Protein 2CY3 (pdb70)

B-factor: mean 12.14, std 7.31, range [2.0, 39.53]

Secondary structure (DSSP, 8-state):
--PPPTT-EE-PPTT-----BTTB---PPPBEE--GGGGTTS-HHHHSTTTTTTTTPPPPTTSTTSS---PPP-STTTT-TTSHHHHHHHHHHHHHHHHHHTTSS----SHHHHS-B-

Foldseek 3D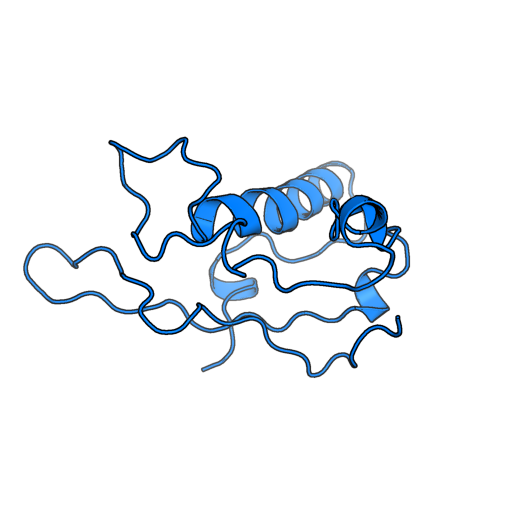i:
DDDDAQQDKADADPLAADDQPVPHGDDDFAIFRDGVVVVVVPDPCVLQVCCVVVPNDRDDQCPPPHLVDSYDADDVCPPPCSHPCNSVCVPQQVVQVVVVVVPDDGADNDSCRGRPHD

CATH classification: 3.90.10.10

InterPro domains:
  IPR002322 Cytochrome c, class III [PR00609] (31-40)
  IPR002322 Cytochrome c, class III [PR00609] (42-49)
  IPR002322 Cytochrome c, class III [PR00609] (90-101)
  IPR002322 Cytochrome c, class III [PR00609] (108-115)
  IPR020942 Class III cytochrome C [PF02085] (14-115)
  IPR036280 Multiheme cytochrome superfamily [SSF48695] (18-115)

Structure (mmCIF, N/CA/C/O backbone):
data_2CY3
#
_entry.id   2CY3
#
_cell.length_a   43.720
_cell.length_b   43.720
_cell.length_c   64.450
_cell.angle_alpha   90.00
_cell.angle_beta   90.00
_cell.angle_gamma   120.00
#
_symmetry.space_group_name_H-M   'P 31'
#
loop_
_entity.id
_entity.type
_entity.pdbx_description
1 polymer 'CYTOCHROME C3'
2 non-polymer 'HEME C'
3 water water
#
loop_
_atom_site.group_PDB
_atom_site.id
_atom_site.type_symbol
_atom_site.label_atom_id
_atom_site.label_alt_id
_atom_site.label_comp_id
_atom_site.label_asym_id
_atom_site.label_entity_id
_atom_site.label_seq_id
_atom_site.pdbx_PDB_ins_code
_atom_site.Cartn_x
_atom_site.Cartn_y
_atom_site.Cartn_z
_atom_site.occupancy
_atom_site.B_iso_or_equiv
_atom_site.auth_seq_id
_atom_site.auth_comp_id
_atom_site.auth_asym_id
_atom_site.auth_atom_id
_atom_site.pdbx_PDB_model_num
ATOM 1 N N . ALA A 1 1 ? 17.903 40.192 17.222 1.00 25.53 1 ALA A N 1
ATOM 2 C CA . ALA A 1 1 ? 18.875 40.090 16.091 1.00 24.97 1 ALA A CA 1
ATOM 3 C C . ALA A 1 1 ? 18.256 40.712 14.846 1.00 23.87 1 ALA A C 1
ATOM 4 O O . ALA A 1 1 ? 17.140 41.233 14.899 1.00 24.73 1 ALA A O 1
ATOM 6 N N . ASP A 1 2 ? 19.007 40.716 13.750 1.00 22.76 2 ASP A N 1
ATOM 7 C CA . ASP A 1 2 ? 18.504 41.250 12.491 1.00 20.98 2 ASP A CA 1
ATOM 8 C C . ASP A 1 2 ? 18.295 40.055 11.568 1.00 18.00 2 ASP A C 1
ATOM 9 O O . ASP A 1 2 ? 19.088 39.109 11.578 1.00 15.25 2 ASP A O 1
ATOM 14 N N . ALA A 1 3 ? 17.204 40.080 10.811 1.00 15.17 3 ALA A N 1
ATOM 15 C CA . ALA A 1 3 ? 16.899 39.003 9.884 1.00 12.72 3 ALA A CA 1
ATOM 16 C C . ALA A 1 3 ? 17.797 39.105 8.649 1.00 10.75 3 ALA A C 1
ATOM 17 O O . ALA A 1 3 ? 18.155 40.206 8.214 1.00 10.01 3 ALA A O 1
ATOM 19 N N . PRO A 1 4 ? 18.221 37.956 8.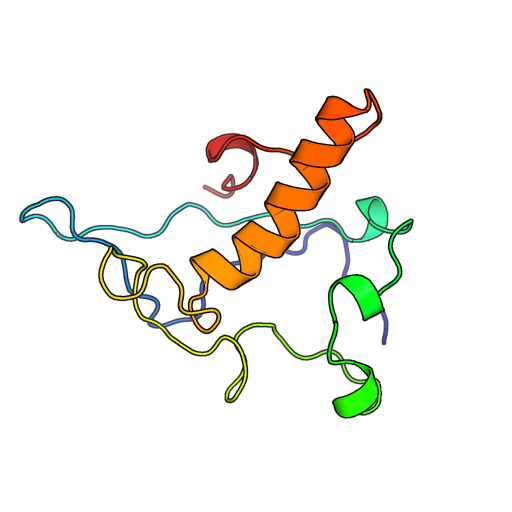102 1.00 9.18 4 PRO A N 1
ATOM 20 C CA . PRO A 1 4 ? 19.075 37.993 6.915 1.00 8.59 4 PRO A CA 1
ATOM 21 C C . PRO A 1 4 ? 18.254 38.462 5.715 1.00 7.38 4 PRO A C 1
ATOM 22 O O . PRO A 1 4 ? 17.018 38.544 5.796 1.00 4.44 4 PRO A O 1
ATOM 26 N N . GLY A 1 5 ? 18.954 38.779 4.625 1.00 8.12 5 GLY A N 1
ATOM 27 C CA . GLY A 1 5 ? 18.313 39.221 3.401 1.00 6.26 5 GLY A CA 1
ATOM 28 C C . GLY A 1 5 ? 17.541 38.110 2.705 1.00 6.72 5 GLY A C 1
ATOM 29 O O . GLY A 1 5 ? 17.670 36.924 3.046 1.00 5.78 5 GLY A O 1
ATOM 30 N N . ASP A 1 6 ? 16.809 38.489 1.663 1.00 7.75 6 ASP A N 1
ATOM 31 C CA . ASP A 1 6 ? 15.985 37.566 0.893 1.00 8.37 6 ASP A CA 1
ATOM 32 C C . ASP A 1 6 ? 16.702 36.582 -0.020 1.00 9.18 6 ASP A C 1
ATOM 33 O O . ASP A 1 6 ? 16.059 35.794 -0.711 1.00 12.69 6 ASP A O 1
ATOM 38 N N . ASP A 1 7 ? 18.024 36.645 -0.053 1.00 8.88 7 ASP A N 1
ATOM 39 C CA . ASP A 1 7 ? 18.806 35.722 -0.875 1.00 9.48 7 ASP A CA 1
ATOM 40 C C . ASP A 1 7 ? 19.087 34.437 -0.079 1.00 8.33 7 ASP A C 1
ATOM 41 O O . ASP A 1 7 ? 19.609 33.455 -0.613 1.00 7.56 7 ASP A O 1
ATOM 46 N N . TYR A 1 8 ? 18.717 34.469 1.201 1.00 5.68 8 TYR A N 1
ATOM 47 C CA . TYR A 1 8 ? 18.904 33.353 2.125 1.00 5.91 8 TYR A CA 1
ATOM 48 C C . TYR A 1 8 ? 18.295 32.051 1.606 1.00 4.52 8 TYR A C 1
ATOM 49 O O . TYR A 1 8 ? 17.161 32.020 1.103 1.00 6.53 8 TYR A O 1
ATOM 58 N N . VAL A 1 9 ? 19.040 30.972 1.776 1.00 5.28 9 VAL A N 1
ATOM 59 C CA . VAL A 1 9 ? 18.595 29.666 1.337 1.00 6.92 9 VAL A CA 1
ATOM 60 C C . VAL A 1 9 ? 18.724 28.648 2.479 1.00 6.56 9 VAL A C 1
ATOM 61 O O . VAL A 1 9 ? 19.733 28.626 3.201 1.00 7.53 9 VAL A O 1
ATOM 65 N N . ILE A 1 10 ? 17.662 27.879 2.700 1.00 5.36 10 ILE A N 1
ATOM 66 C CA . ILE A 1 10 ? 17.654 26.850 3.739 1.00 5.21 10 ILE A CA 1
ATOM 67 C C . ILE A 1 10 ? 18.018 25.532 3.063 1.00 5.97 10 ILE A C 1
ATOM 68 O O . ILE A 1 10 ? 17.424 25.167 2.039 1.00 6.53 10 ILE A O 1
ATOM 73 N N . SER A 1 11 ? 19.016 24.844 3.599 1.00 8.60 11 SER A N 1
ATOM 74 C CA . SER A 1 11 ? 19.421 23.557 3.051 1.00 9.04 11 SER A CA 1
ATOM 75 C C . SER A 1 11 ? 19.463 22.561 4.194 1.00 9.57 11 SER A C 1
ATOM 76 O O . SER A 1 11 ? 19.314 22.932 5.359 1.00 8.45 11 SER A O 1
ATOM 79 N N . ALA A 1 12 ? 19.624 21.290 3.862 1.00 10.66 12 ALA A N 1
ATOM 80 C CA . ALA A 1 12 ? 19.680 20.246 4.866 1.00 11.19 12 ALA A CA 1
ATOM 81 C C . ALA A 1 12 ? 21.034 20.280 5.582 1.00 11.55 12 ALA A C 1
ATOM 82 O O . ALA A 1 12 ? 22.057 20.638 4.989 1.00 9.46 12 ALA A O 1
ATOM 84 N N . PRO A 1 13 ? 21.052 19.928 6.876 1.00 12.63 13 PRO A N 1
ATOM 85 C CA . PRO A 1 13 ? 22.307 19.928 7.633 1.00 13.73 13 PRO A CA 1
ATOM 86 C C . PRO A 1 13 ? 23.224 18.832 7.107 1.00 14.64 13 PRO A C 1
ATOM 87 O O . PRO A 1 13 ? 22.753 17.762 6.723 1.00 14.55 13 PRO A O 1
ATOM 91 N N . GLU A 1 14 ? 24.523 19.105 7.054 1.00 15.86 14 GLU A N 1
ATOM 92 C CA . GLU A 1 14 ? 25.478 18.118 6.559 1.00 17.29 14 GLU A CA 1
ATOM 93 C C . GLU A 1 14 ? 25.303 16.784 7.284 1.00 14.85 14 GLU A C 1
ATOM 94 O O . GLU A 1 14 ? 25.078 16.756 8.492 1.00 15.15 14 GLU A O 1
ATOM 100 N N . GLY A 1 15 ? 25.332 15.694 6.524 1.00 14.23 15 GLY A N 1
ATOM 101 C CA . GLY A 1 15 ? 25.166 14.374 7.101 1.00 12.24 15 GLY A CA 1
ATOM 102 C C . GLY A 1 15 ? 23.742 13.873 6.964 1.00 12.06 15 GLY A C 1
ATOM 103 O O . GLY A 1 15 ? 23.467 12.697 7.183 1.00 11.42 15 GLY A O 1
ATOM 104 N N . MET A 1 16 ? 22.833 14.769 6.592 1.00 12.17 16 MET A N 1
ATOM 105 C CA . MET A 1 16 ? 21.427 14.425 6.412 1.00 12.78 16 MET A CA 1
ATOM 106 C C . MET A 1 16 ? 21.247 13.192 5.521 1.00 13.84 16 MET A C 1
ATOM 107 O O . MET A 1 16 ? 21.779 13.129 4.410 1.00 14.24 16 MET A O 1
ATOM 112 N N . LYS A 1 17 ? 20.488 12.220 6.010 1.00 16.16 17 LYS A N 1
ATOM 113 C CA . LYS A 1 17 ? 20.228 10.994 5.262 1.00 17.49 17 LYS A CA 1
ATOM 114 C C . LYS A 1 17 ? 19.058 11.195 4.310 1.00 18.76 17 LYS A C 1
ATOM 115 O O . LYS A 1 17 ? 18.359 12.210 4.372 1.00 19.16 17 LYS A O 1
ATOM 121 N N . ALA A 1 18 ? 18.826 10.211 3.450 1.00 19.04 18 ALA A N 1
ATOM 122 C CA . ALA A 1 18 ? 17.734 10.284 2.490 1.00 19.70 18 ALA A CA 1
ATOM 123 C C . ALA A 1 18 ? 17.224 8.882 2.209 1.00 19.69 18 ALA A C 1
ATOM 124 O O . ALA A 1 18 ? 18.006 7.918 2.164 1.00 18.75 18 ALA A O 1
ATOM 126 N N . LYS A 1 19 ? 15.908 8.772 2.074 1.00 18.76 19 LYS A N 1
ATOM 127 C CA . LYS A 1 19 ? 15.245 7.505 1.794 1.00 20.06 19 LYS A CA 1
ATOM 128 C C . LYS A 1 19 ? 15.840 6.862 0.549 1.00 19.14 19 LYS A C 1
ATOM 129 O O . LYS A 1 19 ? 15.911 7.492 -0.505 1.00 19.40 19 LYS A O 1
ATOM 135 N N . PRO A 1 20 ? 16.306 5.609 0.659 1.00 18.99 20 PRO A N 1
ATOM 136 C CA . PRO A 1 20 ? 16.873 4.978 -0.535 1.00 19.31 20 PRO A CA 1
ATOM 137 C C . PRO A 1 20 ? 15.772 4.745 -1.572 1.00 20.44 20 PRO A C 1
ATOM 138 O O . PRO A 1 20 ? 14.583 4.651 -1.227 1.00 19.37 20 PRO A O 1
ATOM 142 N N . LYS A 1 21 ? 16.153 4.704 -2.843 0.30 20.96 21 LYS A N 1
ATOM 143 C CA . LYS A 1 21 ? 15.192 4.461 -3.908 0.30 21.70 21 LYS A CA 1
ATOM 144 C C . LYS A 1 21 ? 15.142 2.951 -4.129 0.30 21.72 21 LYS A C 1
ATOM 145 O O . LYS A 1 21 ? 15.734 2.424 -5.076 0.30 21.40 21 LYS A O 1
ATOM 151 N N . GLY A 1 22 ? 14.473 2.256 -3.215 0.20 22.12 22 GLY A N 1
ATOM 152 C CA . GLY A 1 22 ? 14.366 0.812 -3.306 0.20 22.84 22 GLY A CA 1
ATOM 153 C C . GLY A 1 22 ? 15.692 0.154 -2.977 0.20 23.19 22 GLY A C 1
ATOM 154 O O . GLY A 1 22 ? 15.927 -0.261 -1.843 0.20 23.38 22 GLY A O 1
ATOM 155 N N . ASP A 1 23 ? 16.566 0.074 -3.973 0.20 23.98 23 ASP A N 1
ATOM 156 C CA . ASP A 1 23 ? 17.883 -0.527 -3.800 0.20 24.48 23 ASP A CA 1
ATOM 157 C C . ASP A 1 23 ? 18.977 0.468 -4.179 0.20 24.56 23 ASP A C 1
ATOM 158 O O . ASP A 1 23 ? 20.135 0.312 -3.791 0.20 24.65 23 ASP A O 1
ATOM 163 N N . LYS A 1 24 ? 18.598 1.491 -4.938 0.20 24.28 24 LYS A N 1
ATOM 164 C CA . LYS A 1 24 ? 19.533 2.515 -5.389 0.20 24.37 24 LYS A CA 1
ATOM 165 C C . LYS A 1 24 ? 19.621 3.627 -4.343 0.20 23.87 24 LYS A C 1
ATOM 166 O O . LYS A 1 24 ? 18.625 3.952 -3.691 0.20 23.98 24 LYS A O 1
ATOM 172 N N . PRO A 1 25 ? 20.826 4.183 -4.128 0.30 23.32 25 PRO A N 1
ATOM 173 C CA . PRO A 1 25 ? 21.020 5.260 -3.151 0.30 22.85 25 PRO A CA 1
ATOM 174 C C . PRO A 1 25 ? 20.172 6.484 -3.495 0.30 21.86 25 PRO A C 1
ATOM 175 O O . PRO A 1 25 ? 20.183 6.951 -4.635 0.30 21.80 25 PRO A O 1
ATOM 179 N N . GLY A 1 26 ? 19.432 6.984 -2.511 1.00 21.10 26 GLY A N 1
ATOM 180 C CA . GLY A 1 26 ? 18.583 8.142 -2.728 1.00 19.10 26 GLY A CA 1
ATOM 181 C C . GLY A 1 26 ? 19.368 9.440 -2.743 1.00 17.30 26 GLY A C 1
ATOM 182 O O . GLY A 1 26 ? 20.590 9.438 -2.591 1.00 16.59 26 GLY A O 1
ATOM 183 N N . ALA A 1 27 ? 18.665 10.557 -2.911 1.00 16.95 27 ALA A N 1
ATOM 184 C CA . ALA A 1 27 ? 19.307 11.867 -2.942 1.00 14.79 27 ALA A CA 1
ATOM 185 C C . ALA A 1 27 ? 18.463 12.936 -2.232 1.00 14.90 27 ALA A C 1
ATOM 186 O O . ALA A 1 27 ? 17.258 12.753 -2.010 1.00 11.87 27 ALA A O 1
ATOM 188 N N . LEU A 1 28 ? 19.103 14.036 -1.841 1.00 13.46 28 LEU A N 1
ATOM 189 C CA . LEU A 1 28 ? 18.389 15.118 -1.164 1.00 13.94 28 LEU A CA 1
ATOM 190 C C . LEU A 1 28 ? 17.556 15.924 -2.145 1.00 11.93 28 LEU A C 1
ATOM 191 O O . LEU A 1 28 ? 17.818 15.912 -3.347 1.00 11.07 28 LEU A O 1
ATOM 196 N N . GLN A 1 29 ? 16.532 16.592 -1.628 1.00 11.20 29 GLN A N 1
ATOM 197 C CA . GLN A 1 29 ? 15.666 17.445 -2.437 1.00 11.28 29 GLN A CA 1
ATOM 198 C C . GLN A 1 29 ? 16.449 18.722 -2.709 1.00 9.82 29 GLN A C 1
ATOM 199 O O . GLN A 1 29 ? 17.507 18.951 -2.112 1.00 9.04 29 GLN A O 1
ATOM 205 N N . LYS A 1 30 ? 15.943 19.544 -3.617 1.00 9.73 30 LYS A N 1
ATOM 206 C CA . LYS A 1 30 ? 16.588 20.814 -3.919 1.00 11.07 30 LYS A CA 1
ATOM 207 C C . LYS A 1 30 ? 16.441 21.690 -2.671 1.00 9.69 30 LYS A C 1
ATOM 208 O O . LYS A 1 30 ? 15.556 21.459 -1.835 1.00 6.49 30 LYS A O 1
ATOM 214 N N . THR A 1 31 ? 17.306 22.691 -2.559 1.00 7.62 31 THR A N 1
ATOM 215 C CA . THR A 1 31 ? 17.291 23.587 -1.415 1.00 6.62 31 THR A CA 1
ATOM 216 C C . THR A 1 31 ? 16.115 24.563 -1.480 1.00 7.35 31 THR A C 1
ATOM 217 O O . THR A 1 31 ? 15.548 24.796 -2.564 1.00 6.65 31 THR A O 1
ATOM 221 N N . VAL A 1 32 ? 15.792 25.171 -0.339 1.00 5.68 32 VAL A N 1
ATOM 222 C CA . VAL A 1 32 ? 14.649 26.077 -0.234 1.00 4.60 32 VAL A CA 1
ATOM 223 C C . VAL A 1 32 ? 14.922 27.576 0.025 1.00 5.51 32 VAL A C 1
ATOM 224 O O . VAL A 1 32 ? 15.365 27.964 1.118 1.00 2.13 32 VAL A O 1
ATOM 228 N N . PRO A 1 33 ? 14.687 28.432 -0.989 1.00 6.16 33 PRO A N 1
ATOM 229 C CA . PRO A 1 33 ? 14.904 29.873 -0.816 1.00 6.13 33 PRO A CA 1
ATOM 230 C C . PRO A 1 33 ? 13.876 30.347 0.207 1.00 5.31 33 PRO A C 1
ATOM 231 O O . PRO A 1 33 ? 12.715 29.924 0.166 1.00 4.70 33 PRO A O 1
ATOM 235 N N . PHE A 1 34 ? 14.309 31.169 1.157 1.00 5.21 34 PHE A N 1
ATOM 236 C CA . PHE A 1 34 ? 13.411 31.667 2.191 1.00 3.62 34 PHE A CA 1
ATOM 237 C C . PHE A 1 34 ? 13.578 33.165 2.378 1.00 3.15 34 PHE A C 1
ATOM 238 O O . PHE A 1 34 ? 14.597 33.625 2.878 1.00 2.96 34 PHE A O 1
ATOM 246 N N . PRO A 1 35 ? 12.578 33.943 1.956 1.00 3.87 35 PRO A N 1
ATOM 247 C CA . PRO A 1 35 ? 12.651 35.407 2.092 1.00 4.15 35 PRO A CA 1
ATOM 248 C C . PRO A 1 35 ? 11.949 35.947 3.348 1.00 2.93 35 PRO A C 1
ATOM 249 O O . PRO A 1 35 ? 10.716 35.921 3.456 1.00 3.74 35 PRO A O 1
ATOM 253 N N . HIS A 1 36 ? 12.739 36.449 4.290 1.00 3.49 36 HIS A N 1
ATOM 254 C CA . HIS A 1 36 ? 12.195 37.009 5.528 1.00 4.91 36 HIS A CA 1
ATOM 255 C C . HIS A 1 36 ? 11.240 38.202 5.338 1.00 4.95 36 HIS A C 1
ATOM 256 O O . HIS A 1 36 ? 10.247 38.324 6.066 1.00 4.39 36 HIS A O 1
ATOM 263 N N . THR A 1 37 ? 11.523 39.076 4.370 1.00 6.48 37 THR A N 1
ATOM 264 C CA . THR A 1 37 ? 10.659 40.246 4.145 1.00 8.18 37 THR A CA 1
ATOM 265 C C . THR A 1 37 ? 9.225 39.848 3.820 1.00 7.47 37 THR A C 1
ATOM 266 O O . THR A 1 37 ? 8.281 40.597 4.107 1.00 11.13 37 THR A O 1
ATOM 270 N N . LYS A 1 38 ? 9.060 38.658 3.249 1.00 4.95 38 LYS A N 1
ATOM 271 C CA . 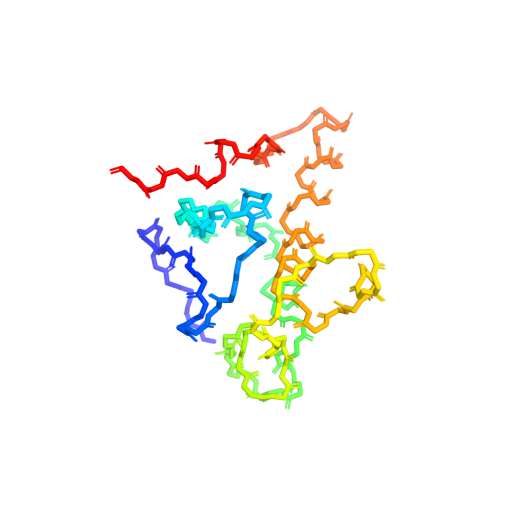LYS A 1 38 ? 7.739 38.165 2.894 1.00 8.12 38 LYS A CA 1
ATOM 272 C C . LYS A 1 38 ? 7.001 37.609 4.117 1.00 7.48 38 LYS A C 1
ATOM 273 O O . LYS A 1 38 ? 5.820 37.283 4.041 1.00 8.58 38 LYS A O 1
ATOM 279 N N . HIS A 1 39 ? 7.694 37.549 5.251 1.00 6.51 39 HIS A N 1
ATOM 280 C CA . HIS A 1 39 ? 7.105 37.030 6.484 1.00 6.69 39 HIS A CA 1
ATOM 281 C C . HIS A 1 39 ? 7.157 38.049 7.617 1.00 7.32 39 HIS A C 1
ATOM 282 O O . HIS A 1 39 ? 7.098 37.694 8.806 1.00 4.88 39 HIS A O 1
ATOM 289 N N . ALA A 1 40 ? 7.239 39.320 7.234 1.00 8.34 40 ALA A N 1
ATOM 290 C CA . ALA A 1 40 ? 7.317 40.419 8.187 1.00 11.62 40 ALA A CA 1
ATOM 291 C C . ALA A 1 40 ? 6.076 40.520 9.072 1.00 11.14 40 ALA A C 1
ATOM 292 O O . ALA A 1 40 ? 6.142 41.058 10.173 1.00 13.29 40 ALA A O 1
ATOM 294 N N . THR A 1 41 ? 4.954 39.999 8.586 1.00 11.30 41 THR A N 1
ATOM 295 C CA . THR A 1 41 ? 3.691 40.038 9.314 1.00 12.94 41 THR A CA 1
ATOM 296 C C . THR A 1 41 ? 3.620 38.965 10.413 1.00 11.12 41 THR A C 1
ATOM 297 O O . THR A 1 41 ? 2.674 38.926 11.207 1.00 12.65 41 THR A O 1
ATOM 301 N N . VAL A 1 42 ? 4.640 38.114 10.467 1.00 8.07 42 VAL A N 1
ATOM 302 C CA . VAL A 1 42 ? 4.716 37.053 11.468 1.00 7.91 42 VAL A CA 1
ATOM 303 C C . VAL A 1 42 ? 5.798 37.454 12.461 1.00 7.88 42 VAL A C 1
ATOM 304 O O . VAL A 1 42 ? 6.892 37.840 12.058 1.00 7.26 42 VAL A O 1
ATOM 308 N N . GLU A 1 43 ? 5.496 37.394 13.753 1.00 7.29 43 GLU A N 1
ATOM 309 C CA . GLU A 1 43 ? 6.492 37.751 14.766 1.00 7.94 43 GLU A CA 1
ATOM 310 C C . GL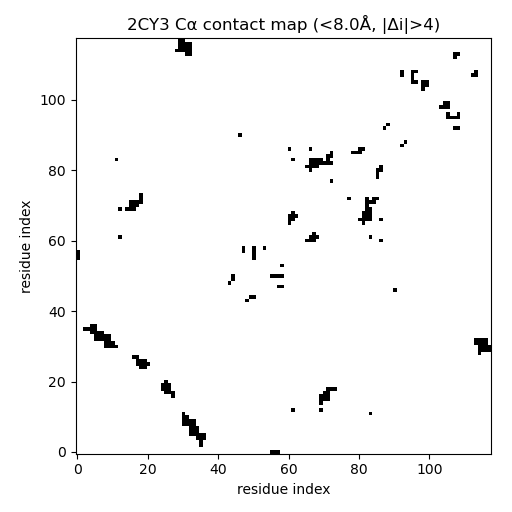U A 1 43 ? 7.672 36.767 14.689 1.00 5.87 43 GLU A C 1
ATOM 311 O O . GLU A 1 43 ? 7.483 35.575 14.408 1.00 4.01 43 GLU A O 1
ATOM 317 N N . CYS A 1 44 ? 8.890 37.254 14.931 1.00 5.63 44 CYS A N 1
ATOM 318 C CA . CYS A 1 44 ? 10.071 36.385 14.860 1.00 4.41 44 CYS A CA 1
ATOM 319 C C . CYS A 1 44 ? 9.906 35.164 15.749 1.00 4.36 44 CYS A C 1
ATOM 320 O O . CYS A 1 44 ? 10.213 34.035 15.343 1.00 2.86 44 CYS A O 1
ATOM 323 N N . VAL A 1 45 ? 9.419 35.401 16.963 1.00 4.18 45 VAL A N 1
ATOM 324 C CA . VAL A 1 45 ? 9.234 34.335 17.951 1.00 6.00 45 VAL A CA 1
ATOM 325 C C . VAL A 1 45 ? 8.322 33.198 17.490 1.00 3.92 45 VAL A C 1
ATOM 326 O O . VAL A 1 45 ? 8.502 32.064 17.918 1.00 6.79 45 VAL A O 1
ATOM 330 N N . GLN A 1 46 ? 7.357 33.488 16.616 1.00 3.64 46 GLN A N 1
ATOM 331 C CA . GLN A 1 46 ? 6.444 32.430 16.170 1.00 3.42 46 GLN A CA 1
ATOM 332 C C . GLN A 1 46 ? 7.203 31.294 15.491 1.00 2.53 46 GLN A C 1
ATOM 333 O O . GLN A 1 46 ? 6.918 30.123 15.743 1.00 3.40 46 GLN A O 1
ATOM 339 N N . CYS A 1 47 ? 8.179 31.637 14.655 1.00 2.01 47 CYS A N 1
ATOM 340 C CA . CYS A 1 47 ? 8.981 30.618 13.994 1.00 2.85 47 CYS A CA 1
ATOM 341 C C . CYS A 1 47 ? 10.181 30.242 14.866 1.00 3.31 47 CYS A C 1
ATOM 342 O O . CYS A 1 47 ? 10.457 29.059 15.049 1.00 4.52 47 CYS A O 1
ATOM 345 N N . HIS A 1 48 ? 10.877 31.253 15.391 1.00 2.59 48 HIS A N 1
ATOM 346 C CA . HIS A 1 48 ? 12.046 31.062 16.257 1.00 3.21 48 HIS A CA 1
ATOM 347 C C . HIS A 1 48 ? 11.492 30.947 17.671 1.00 2.71 48 HIS A C 1
ATOM 348 O O . HIS A 1 48 ? 11.758 31.767 18.559 1.00 4.46 48 HIS A O 1
ATOM 355 N N . HIS A 1 49 ? 10.730 29.879 17.852 1.00 2.59 49 HIS A N 1
ATOM 356 C CA . HIS A 1 49 ? 10.010 29.600 19.083 1.00 4.02 49 HIS A CA 1
ATOM 357 C C . HIS A 1 49 ? 10.774 29.436 20.389 1.00 4.04 49 HIS A C 1
ATOM 358 O O . HIS A 1 49 ? 10.167 29.463 21.450 1.00 7.80 49 HIS A O 1
ATOM 365 N N . THR A 1 50 ? 12.093 29.299 20.330 1.00 3.95 50 THR A N 1
ATOM 366 C CA . THR A 1 50 ? 12.883 29.144 21.546 1.00 5.36 50 THR A CA 1
ATOM 367 C C . THR A 1 50 ? 13.719 30.381 21.828 1.00 5.90 50 THR A C 1
ATOM 368 O O . THR A 1 50 ? 14.613 30.364 22.686 1.00 4.75 50 THR A O 1
ATOM 372 N N . LEU A 1 51 ? 13.415 31.453 21.100 1.00 6.84 51 LEU A N 1
ATOM 373 C CA . LEU A 1 51 ? 14.127 32.726 21.213 1.00 8.20 51 LEU A CA 1
ATOM 374 C C . LEU A 1 51 ? 14.371 33.137 22.656 1.00 7.39 51 LEU A C 1
ATOM 375 O O . LEU A 1 51 ? 15.522 33.368 23.052 1.00 5.21 51 LEU A O 1
ATOM 380 N N . GLU A 1 52 ? 13.302 33.145 23.451 1.00 9.01 52 GLU A N 1
ATOM 381 C CA . GLU A 1 52 ? 13.400 33.549 24.847 1.00 11.04 52 GLU A CA 1
ATOM 382 C C . GLU A 1 52 ? 14.345 32.682 25.670 1.00 11.10 52 GLU A C 1
ATOM 383 O O . GLU A 1 52 ? 15.206 33.206 26.381 1.00 10.77 52 GLU A O 1
ATOM 389 N N . ALA A 1 53 ? 14.176 31.369 25.577 1.00 11.03 53 ALA A N 1
ATOM 390 C CA . ALA A 1 53 ? 15.024 30.426 26.300 1.00 11.68 53 ALA A CA 1
ATOM 391 C C . ALA A 1 53 ? 16.480 30.595 25.839 1.00 11.26 53 ALA A C 1
ATOM 392 O O . ALA A 1 53 ? 17.414 30.422 26.629 1.00 10.80 53 ALA A O 1
ATOM 394 N N . ASP A 1 54 ? 16.650 30.968 24.570 1.00 9.63 54 ASP A N 1
ATOM 395 C CA . ASP A 1 54 ? 17.969 31.185 23.967 1.00 8.68 54 ASP A CA 1
ATOM 396 C C . ASP A 1 54 ? 18.487 32.605 24.208 1.00 8.15 54 ASP A C 1
ATOM 397 O O . ASP A 1 54 ? 19.441 33.050 23.561 1.00 8.96 54 ASP A O 1
ATOM 402 N N . GLY A 1 55 ? 17.819 33.341 25.093 1.00 7.53 55 GLY A N 1
ATOM 403 C CA . GLY A 1 55 ? 18.245 34.691 25.426 1.00 9.68 55 GLY A CA 1
ATOM 404 C C . GLY A 1 55 ? 18.346 35.728 24.320 1.00 10.69 55 GLY A C 1
ATOM 405 O O . GLY A 1 55 ? 19.269 36.553 24.332 1.00 10.42 55 GLY A O 1
ATOM 406 N N . GLY A 1 56 ? 17.432 35.682 23.353 1.00 8.54 56 GLY A N 1
ATOM 407 C CA . GLY A 1 56 ? 17.446 36.657 22.275 1.00 8.58 56 GLY A CA 1
ATOM 408 C C . GLY A 1 56 ? 18.281 36.312 21.056 1.00 7.54 56 GLY A C 1
ATOM 409 O O . GLY A 1 56 ? 18.197 36.995 20.032 1.00 8.58 56 GLY A O 1
ATOM 410 N N . ALA A 1 57 ? 19.091 35.265 21.146 1.00 5.32 57 ALA A N 1
ATOM 411 C CA . ALA A 1 57 ? 19.912 34.871 20.013 1.00 5.77 57 ALA A CA 1
ATOM 412 C C . ALA A 1 57 ? 19.085 33.909 19.175 1.00 5.97 57 ALA A C 1
ATOM 413 O O . ALA A 1 57 ? 18.309 33.122 19.721 1.00 6.76 57 ALA A O 1
ATOM 415 N N . VAL A 1 58 ? 19.242 33.973 17.860 1.00 3.89 58 VAL A N 1
ATOM 416 C CA . VAL A 1 58 ? 18.505 33.086 16.961 1.00 5.66 58 VAL A CA 1
ATOM 417 C C . VAL A 1 58 ? 19.378 31.902 16.603 1.00 5.67 58 VAL A C 1
ATOM 418 O O . VAL A 1 58 ? 20.461 32.062 16.028 1.00 7.14 58 VAL A O 1
ATOM 422 N N . LYS A 1 59 ? 18.931 30.713 16.968 1.00 6.63 59 LYS A N 1
ATOM 423 C CA . LYS A 1 59 ? 19.698 29.516 16.668 1.00 8.00 59 LYS A CA 1
ATOM 424 C C . LYS A 1 59 ? 19.115 28.782 15.478 1.00 7.87 59 LYS A C 1
ATOM 425 O O . LYS A 1 59 ? 17.897 28.823 15.250 1.00 6.26 59 LYS A O 1
ATOM 431 N N . LYS A 1 60 ? 19.977 28.094 14.731 1.00 6.96 60 LYS A N 1
ATOM 432 C CA . LYS A 1 60 ? 19.512 27.317 13.586 1.00 6.53 60 LYS A CA 1
ATOM 433 C C . LYS A 1 60 ? 18.598 26.209 14.112 1.00 3.88 60 LYS A C 1
ATOM 434 O O . LYS A 1 60 ? 18.842 25.662 15.181 1.00 3.36 60 LYS A O 1
ATOM 440 N N . CYS A 1 61 ? 17.534 25.906 13.374 1.00 4.38 61 CYS A N 1
ATOM 441 C CA . CYS A 1 61 ? 16.577 24.878 13.774 1.00 4.26 61 CYS A CA 1
ATOM 442 C C . CYS A 1 61 ? 17.198 23.516 14.039 1.00 5.98 61 CYS A C 1
ATOM 443 O O . CYS A 1 61 ? 16.668 22.732 14.828 1.00 5.91 61 CYS A O 1
ATOM 446 N N . THR A 1 62 ? 18.286 23.219 13.340 1.00 6.01 62 THR A N 1
ATOM 447 C CA . THR A 1 62 ? 18.940 21.921 13.460 1.00 8.50 62 THR A CA 1
ATOM 448 C C . THR A 1 62 ? 20.096 21.836 14.454 1.00 10.97 62 THR A C 1
ATOM 449 O O . THR A 1 62 ? 20.715 20.773 14.594 1.00 12.84 62 THR A O 1
ATOM 453 N N . THR A 1 63 ? 20.367 22.921 15.169 1.00 11.76 63 THR A N 1
ATOM 454 C CA . THR A 1 63 ? 21.476 22.918 16.115 1.00 14.88 63 THR A CA 1
ATOM 455 C C . THR A 1 63 ? 21.355 21.840 17.192 1.00 15.09 63 THR A C 1
ATOM 456 O O . THR A 1 63 ? 20.251 21.397 17.534 1.00 13.14 63 THR A O 1
ATOM 460 N N . SER A 1 64 ? 22.507 21.396 17.692 1.00 16.79 64 SER A N 1
ATOM 461 C CA . SER A 1 64 ? 22.575 20.359 18.719 1.00 16.82 64 SER A CA 1
ATOM 462 C C . SER A 1 64 ? 21.598 20.624 19.864 1.00 16.36 64 SER A C 1
ATOM 463 O O . SER A 1 64 ? 21.576 21.711 20.447 1.00 17.26 64 SER A O 1
ATOM 466 N N . GLY A 1 65 ? 20.780 19.622 20.163 1.00 15.72 65 GLY A N 1
ATOM 467 C CA . GLY A 1 65 ? 19.785 19.748 21.211 1.00 14.90 65 GLY A CA 1
ATOM 468 C C . GLY A 1 65 ? 18.443 20.190 20.658 1.00 13.73 65 GLY A C 1
ATOM 469 O O . GLY A 1 65 ? 17.452 20.252 21.382 1.00 15.34 65 GLY A O 1
ATOM 470 N N . CYS A 1 66 ? 18.399 20.522 19.376 1.00 11.03 66 CYS A N 1
ATOM 471 C CA . CYS A 1 66 ? 17.147 20.950 18.763 1.00 10.70 66 CYS A CA 1
ATOM 472 C C . CYS A 1 66 ? 16.699 19.908 17.735 1.00 10.92 66 CYS A C 1
ATOM 473 O O . CYS A 1 66 ? 16.687 18.711 18.038 1.00 13.59 66 CYS A O 1
ATOM 476 N N . HIS A 1 67 ? 16.320 20.323 16.533 1.00 8.96 67 HIS A N 1
ATOM 477 C CA . HIS A 1 67 ? 15.905 19.352 15.513 1.00 8.82 67 HIS A CA 1
ATOM 478 C C . HIS A 1 67 ? 17.208 18.886 14.867 1.00 9.89 67 HIS A C 1
ATOM 479 O O . HIS A 1 67 ? 17.542 19.224 13.730 1.00 8.89 67 HIS A O 1
ATOM 486 N N . ASP A 1 68 ? 17.930 18.098 15.659 1.00 12.78 68 ASP A N 1
ATOM 487 C CA . ASP A 1 68 ? 19.267 17.603 15.352 1.00 14.91 68 ASP A CA 1
ATOM 488 C C . ASP A 1 68 ? 19.405 16.235 14.667 1.00 15.86 68 ASP A C 1
ATOM 489 O O . ASP A 1 68 ? 20.509 15.837 14.300 1.00 16.72 68 ASP A O 1
ATOM 498 N N . SER A 1 69 ? 18.315 15.502 14.510 1.00 15.72 69 SER A N 1
ATOM 499 C CA . SER A 1 69 ? 18.422 14.206 13.862 1.00 16.80 69 SER A CA 1
ATOM 500 C C . SER A 1 69 ? 18.810 14.352 12.394 1.00 16.28 69 SER A C 1
ATOM 501 O O . SER A 1 69 ? 18.365 15.277 11.707 1.00 13.21 69 SER A O 1
ATOM 504 N N . LEU A 1 70 ? 19.652 13.435 11.926 1.00 15.16 70 LEU A N 1
ATOM 505 C CA . LEU A 1 70 ? 20.089 13.412 10.537 1.00 15.40 70 LEU A CA 1
ATOM 506 C C . LEU A 1 70 ? 19.381 12.244 9.841 1.00 15.87 70 LEU A C 1
ATOM 507 O O . LEU A 1 70 ? 19.631 11.952 8.668 1.00 15.52 70 LEU A O 1
ATOM 512 N N . GLU A 1 71 ? 18.471 11.599 10.565 1.00 14.75 71 GLU A N 1
ATOM 513 C CA . GLU A 1 71 ? 17.731 10.454 10.046 1.00 15.90 71 GLU A CA 1
ATOM 514 C C . GLU A 1 71 ? 16.580 10.846 9.132 1.00 14.42 71 GLU A C 1
ATOM 515 O O . GLU A 1 71 ? 15.891 11.833 9.390 1.00 15.10 71 GLU A O 1
ATOM 521 N N . PHE A 1 72 ? 16.377 10.073 8.066 1.00 12.64 72 PHE A N 1
ATOM 522 C CA . PHE A 1 72 ? 15.295 10.348 7.128 1.00 11.68 72 PHE A CA 1
ATOM 523 C C . PHE A 1 72 ? 13.959 9.905 7.717 1.00 11.84 72 PHE A C 1
ATOM 524 O O . PHE A 1 72 ? 13.907 9.012 8.571 1.00 10.89 72 PHE A O 1
ATOM 532 N N . ARG A 1 73 ? 12.887 10.538 7.261 1.00 12.02 73 ARG A N 1
ATOM 533 C CA . ARG A 1 73 ? 11.543 10.254 7.749 1.00 14.04 73 ARG A CA 1
ATOM 534 C C . ARG A 1 73 ? 10.945 8.954 7.186 1.00 14.27 73 ARG A C 1
ATOM 535 O O . ARG A 1 73 ? 10.892 8.755 5.975 1.00 13.48 73 ARG A O 1
ATOM 543 N N . ASP A 1 74 ? 10.502 8.069 8.073 1.00 16.87 74 ASP A N 1
ATOM 544 C CA . ASP A 1 74 ? 9.915 6.795 7.663 1.00 18.13 74 ASP A CA 1
ATOM 545 C C . ASP A 1 74 ? 8.687 6.536 8.525 1.00 18.62 74 ASP A C 1
ATOM 546 O O . ASP A 1 74 ? 8.239 7.424 9.249 1.00 18.62 74 ASP A O 1
ATOM 551 N N . LYS A 1 75 ? 8.149 5.320 8.462 1.00 20.05 75 LYS A N 1
ATOM 552 C CA . LYS A 1 75 ? 6.957 4.970 9.232 1.00 20.38 75 LYS A CA 1
ATOM 553 C C . LYS A 1 75 ? 7.257 4.863 10.722 1.00 18.70 75 LYS A C 1
ATOM 554 O O . LYS A 1 75 ? 6.501 5.360 11.556 1.00 19.55 75 LYS A O 1
ATOM 560 N N . ALA A 1 76 ? 8.379 4.233 11.048 1.00 18.09 76 ALA A N 1
ATOM 561 C CA . ALA A 1 76 ? 8.767 4.035 12.438 1.00 18.81 76 ALA A CA 1
ATOM 562 C C . ALA A 1 76 ? 8.988 5.333 13.216 1.00 18.87 76 ALA A C 1
ATOM 563 O O . ALA A 1 76 ? 8.627 5.423 14.391 1.00 20.29 76 ALA A O 1
ATOM 565 N N . ASN A 1 77 ? 9.549 6.343 12.560 1.00 18.33 77 ASN A N 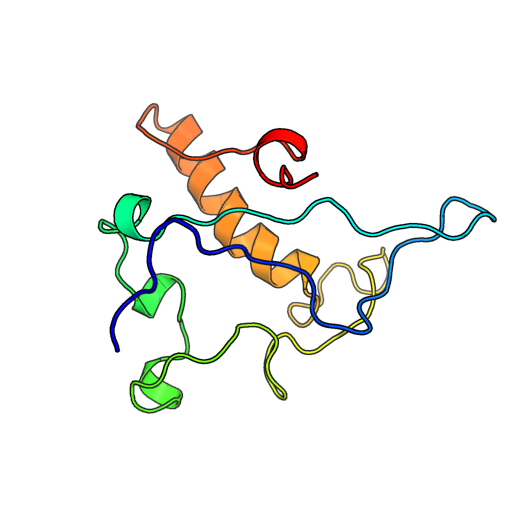1
ATOM 566 C CA . ASN A 1 77 ? 9.829 7.623 13.214 1.00 17.62 77 ASN A CA 1
ATOM 567 C C . ASN A 1 77 ? 9.021 8.793 12.640 1.00 17.55 77 ASN A C 1
ATOM 568 O O . ASN A 1 77 ? 9.410 9.954 12.782 1.00 16.82 77 ASN A O 1
ATOM 573 N N . ALA A 1 78 ? 7.870 8.491 12.053 1.00 16.75 78 ALA A N 1
ATOM 574 C CA . ALA A 1 78 ? 7.020 9.517 11.445 1.00 18.43 78 ALA A CA 1
ATOM 575 C C . ALA A 1 78 ? 6.583 10.662 12.364 1.00 18.18 78 ALA A C 1
ATOM 576 O O . ALA A 1 78 ? 6.323 11.772 11.890 1.00 16.94 78 ALA A O 1
ATOM 578 N N . LYS A 1 79 ? 6.489 10.380 13.664 1.00 18.41 79 LYS A N 1
ATOM 579 C CA . LYS A 1 79 ? 6.040 11.355 14.659 1.00 19.11 79 LYS A CA 1
ATOM 580 C C . LYS A 1 79 ? 7.167 12.104 15.387 1.00 17.48 79 LYS A C 1
ATOM 581 O O . LYS A 1 79 ? 6.914 13.010 16.184 1.00 17.98 79 LYS A O 1
ATOM 587 N N . ASP A 1 80 ? 8.407 11.733 15.106 1.00 14.56 80 ASP A N 1
ATOM 588 C CA . ASP A 1 80 ? 9.550 12.357 15.750 1.00 15.79 80 ASP A CA 1
ATOM 589 C C . ASP A 1 80 ? 9.788 13.823 15.304 1.00 13.64 80 ASP A C 1
ATOM 590 O O . ASP A 1 80 ? 10.249 14.096 14.191 1.00 8.54 80 ASP A O 1
ATOM 595 N N . ILE A 1 81 ? 9.526 14.748 16.219 1.00 14.06 81 ILE A N 1
ATOM 596 C CA . ILE A 1 81 ? 9.708 16.171 15.960 1.00 14.64 81 ILE A CA 1
ATOM 597 C C . ILE A 1 81 ? 11.194 16.530 15.798 1.00 13.55 81 ILE A C 1
ATOM 598 O O . ILE A 1 81 ? 11.534 17.634 15.367 1.00 11.83 81 ILE A O 1
ATOM 603 N N . LYS A 1 82 ? 12.082 15.600 16.127 1.00 13.98 82 LYS A N 1
ATOM 604 C CA . LYS A 1 82 ? 13.515 15.861 15.977 1.00 14.76 82 LYS A CA 1
ATOM 605 C C . LYS A 1 82 ? 13.956 15.793 14.506 1.00 12.10 82 LYS A C 1
ATOM 606 O O . LYS A 1 82 ? 15.038 16.274 14.141 1.00 8.68 82 LYS A O 1
ATOM 612 N N . LEU A 1 83 ? 13.120 15.175 13.674 1.00 10.72 83 LEU A N 1
ATOM 613 C CA . LEU A 1 83 ? 13.402 15.027 12.252 1.00 10.25 83 LEU A CA 1
ATOM 614 C C . LEU A 1 83 ? 13.348 16.358 11.514 1.00 8.48 83 LEU A C 1
ATOM 615 O O . LEU A 1 83 ? 12.463 17.185 11.765 1.00 5.45 83 LEU A O 1
ATOM 620 N N . VAL A 1 84 ? 14.278 16.539 10.587 1.00 5.66 84 VAL A N 1
ATOM 621 C CA . VAL A 1 84 ? 14.348 17.771 9.810 1.00 6.76 84 VAL A CA 1
ATOM 622 C C . VAL A 1 84 ? 13.068 17.982 9.011 1.00 6.52 84 VAL A C 1
ATOM 623 O O . VAL A 1 84 ? 12.428 19.029 9.108 1.00 6.61 84 VAL A O 1
ATOM 630 N N . GLU A 1 85 ? 12.642 16.943 8.307 1.00 7.43 85 GLU A N 1
ATOM 631 C CA . GLU A 1 85 ? 11.441 17.018 7.491 1.00 7.41 85 GLU A CA 1
ATOM 632 C C . GLU A 1 85 ? 10.207 17.417 8.297 1.00 5.65 85 GLU A C 1
ATOM 633 O O . GLU A 1 85 ? 9.422 18.244 7.839 1.00 4.97 85 GLU A O 1
ATOM 639 N N . ASN A 1 86 ? 10.052 16.877 9.507 1.00 5.61 86 ASN A N 1
ATOM 640 C CA . ASN A 1 86 ? 8.884 17.219 10.324 1.00 6.58 86 ASN A CA 1
ATOM 641 C C . ASN A 1 86 ? 8.946 18.656 10.845 1.00 6.38 86 ASN A C 1
ATOM 642 O O . ASN A 1 86 ? 7.977 19.411 10.725 1.00 6.14 86 ASN A O 1
ATOM 647 N N . ALA A 1 87 ? 10.098 19.051 11.375 1.00 4.42 87 ALA A N 1
ATOM 648 C CA . ALA A 1 87 ? 10.264 20.398 11.904 1.00 3.48 87 ALA A CA 1
ATOM 649 C C . ALA A 1 87 ? 9.916 21.468 10.861 1.00 3.69 87 A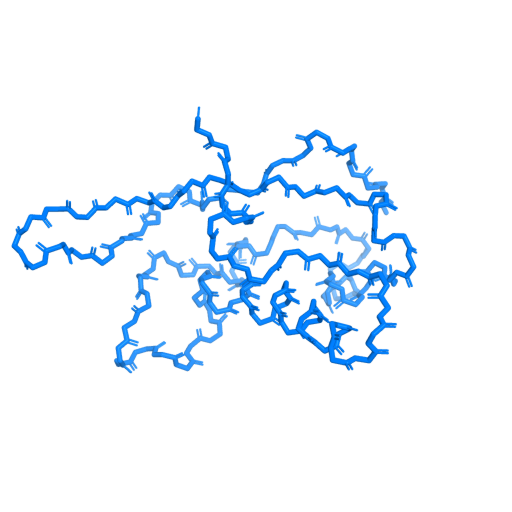LA A C 1
ATOM 650 O O . ALA A 1 87 ? 9.072 22.337 11.105 1.00 4.22 87 ALA A O 1
ATOM 652 N N . PHE A 1 88 ? 10.535 21.381 9.687 1.00 3.52 88 PHE A N 1
ATOM 653 C CA . PHE A 1 88 ? 10.293 22.364 8.627 1.00 4.14 88 PHE A CA 1
ATOM 654 C C . PHE A 1 88 ? 8.927 22.275 7.951 1.00 4.07 88 PHE A C 1
ATOM 655 O O . PHE A 1 88 ? 8.294 23.303 7.676 1.00 3.48 88 PHE A O 1
ATOM 663 N N . HIS A 1 89 ? 8.456 21.063 7.681 1.00 3.95 89 HIS A N 1
ATOM 664 C CA . HIS A 1 89 ? 7.164 20.921 7.011 1.00 4.58 89 HIS A CA 1
ATOM 665 C C . HIS A 1 89 ? 6.007 21.408 7.873 1.00 4.46 89 HIS A C 1
ATOM 666 O O . HIS A 1 89 ? 5.095 22.075 7.378 1.00 4.40 89 HIS A O 1
ATOM 673 N N . THR A 1 90 ? 6.066 21.119 9.168 1.00 4.61 90 THR A N 1
ATOM 674 C CA . THR A 1 90 ? 5.008 21.552 10.070 1.00 5.87 90 THR A CA 1
ATOM 675 C C . THR A 1 90 ? 4.969 23.088 10.115 1.00 5.92 90 THR A C 1
ATOM 676 O O . THR A 1 90 ? 3.896 23.687 10.080 1.00 5.45 90 THR A O 1
ATOM 680 N N . GLN A 1 91 ? 6.141 23.724 10.119 1.00 5.01 91 GLN A N 1
ATOM 681 C CA . GLN A 1 91 ? 6.193 25.179 10.162 1.00 5.62 91 GLN A CA 1
ATOM 682 C C . GLN A 1 91 ? 5.769 25.835 8.850 1.00 4.38 91 GLN A C 1
ATOM 683 O O . GLN A 1 91 ? 4.779 26.562 8.805 1.00 3.88 91 GLN A O 1
ATOM 689 N N . CYS A 1 92 ? 6.508 25.541 7.783 1.00 4.14 92 CYS A N 1
ATOM 690 C CA . CYS A 1 92 ? 6.259 26.121 6.464 1.00 4.22 92 CYS A CA 1
ATOM 691 C C . CYS A 1 92 ? 4.927 25.795 5.793 1.00 6.67 92 CYS A C 1
ATOM 692 O O . CYS A 1 92 ? 4.147 26.699 5.473 1.00 7.57 92 CYS A O 1
ATOM 695 N N . ILE A 1 93 ? 4.663 24.506 5.618 1.00 6.02 93 ILE A N 1
ATOM 696 C CA . ILE A 1 93 ? 3.462 24.040 4.946 1.00 8.06 93 ILE A CA 1
ATOM 697 C C . ILE A 1 93 ? 2.140 24.373 5.625 1.00 7.86 93 ILE A C 1
ATOM 698 O O . ILE A 1 93 ? 1.258 24.934 4.984 1.00 7.90 93 ILE A O 1
ATOM 703 N N . ASP A 1 94 ? 2.007 24.059 6.909 1.00 7.45 94 ASP A N 1
ATOM 704 C CA . ASP A 1 94 ? 0.749 24.308 7.623 1.00 9.84 94 ASP A CA 1
ATOM 705 C C . ASP A 1 94 ? 0.221 25.727 7.468 1.00 8.08 94 ASP A C 1
ATOM 706 O O . ASP A 1 94 ? -0.951 25.925 7.143 1.00 7.03 94 A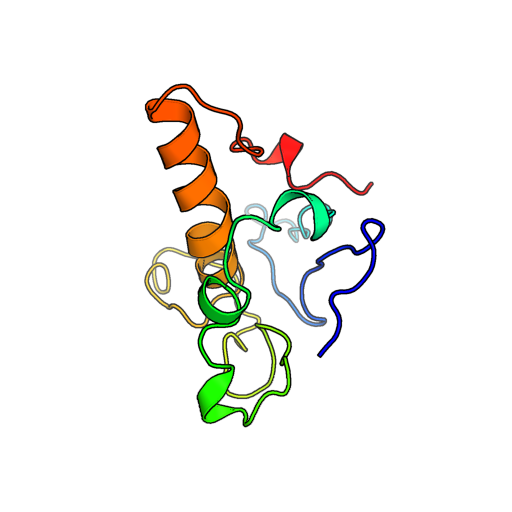SP A O 1
ATOM 711 N N . CYS A 1 95 ? 1.084 26.716 7.670 1.00 7.41 95 CYS A N 1
ATOM 712 C CA . CYS A 1 95 ? 0.633 28.087 7.542 1.00 8.34 95 CYS A CA 1
ATOM 713 C C . CYS A 1 95 ? 0.187 28.403 6.119 1.00 7.68 95 CYS A C 1
ATOM 714 O O . CYS A 1 95 ? -0.909 28.936 5.920 1.00 8.81 95 CYS A O 1
ATOM 717 N N . HIS A 1 96 ? 1.016 28.050 5.133 1.00 9.07 96 HIS A N 1
ATOM 718 C CA . HIS A 1 96 ? 0.691 28.311 3.729 1.00 8.17 96 HIS A CA 1
ATOM 719 C C . HIS A 1 96 ? -0.648 27.690 3.348 1.00 9.86 96 HIS A C 1
ATOM 720 O O . HIS A 1 96 ? -1.510 28.363 2.776 1.00 9.77 96 HIS A O 1
ATOM 727 N N . LYS A 1 97 ? -0.831 26.420 3.691 1.00 9.03 97 LYS A N 1
ATOM 728 C CA . LYS A 1 97 ? -2.070 25.730 3.370 1.00 12.24 97 LYS A CA 1
ATOM 729 C C . LYS A 1 97 ? -3.283 26.424 4.005 1.00 11.81 97 LYS A C 1
ATOM 730 O O . LYS A 1 97 ? -4.279 26.698 3.327 1.00 12.65 97 LYS A O 1
ATOM 736 N N . ALA A 1 98 ? -3.171 26.771 5.282 1.00 12.17 98 ALA A N 1
ATOM 737 C CA . ALA A 1 98 ? -4.269 27.431 5.981 1.00 12.92 98 ALA A CA 1
ATOM 738 C C . ALA A 1 98 ? -4.623 28.777 5.337 1.00 13.71 98 ALA A C 1
ATOM 739 O O . ALA A 1 98 ? -5.799 29.122 5.211 1.00 13.16 98 ALA A O 1
ATOM 741 N N . LEU A 1 99 ? -3.613 29.537 4.922 1.00 14.31 99 LEU A N 1
ATOM 742 C CA . LEU A 1 99 ? -3.880 30.827 4.295 1.00 15.74 99 LEU A CA 1
ATOM 743 C C . LEU A 1 99 ? -4.547 30.643 2.937 1.00 17.30 99 LEU A C 1
ATOM 744 O O . LEU A 1 99 ? -5.453 31.404 2.574 1.00 16.77 99 LEU A O 1
ATOM 749 N N . LYS A 1 100 ? -4.125 29.610 2.207 1.00 18.04 100 LYS A N 1
ATOM 750 C CA . LYS A 1 100 ? -4.702 29.318 0.898 1.00 17.98 100 LYS A CA 1
ATOM 751 C C . LYS A 1 100 ? -6.201 29.065 1.051 1.00 18.49 100 LYS A C 1
ATOM 752 O O . LYS A 1 100 ? -7.012 29.568 0.267 1.00 17.48 100 LYS A O 1
ATOM 758 N N . LYS A 1 101 ? -6.558 28.295 2.073 0.30 18.07 101 LYS A N 1
ATOM 759 C CA . LYS A 1 101 ? -7.951 27.973 2.350 0.30 18.19 101 LYS A CA 1
ATOM 760 C C . LYS A 1 101 ? -8.774 29.239 2.606 0.30 18.43 101 LYS A C 1
ATOM 761 O O . LYS A 1 101 ? -9.908 29.353 2.142 0.30 18.02 101 LYS A O 1
ATOM 767 N N . ASP A 1 102 ? -8.184 30.201 3.311 0.20 18.17 102 ASP A N 1
ATOM 768 C CA . ASP A 1 102 ? -8.873 31.449 3.632 0.2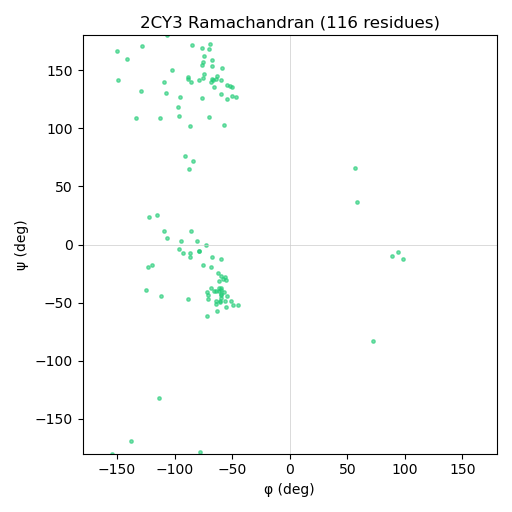0 18.47 102 ASP A CA 1
ATOM 769 C C . ASP A 1 102 ? -8.872 32.463 2.481 0.20 17.63 102 ASP A C 1
ATOM 770 O O . ASP A 1 102 ? -9.364 33.582 2.633 0.20 17.05 102 ASP A O 1
ATOM 775 N N . LYS A 1 103 ? -8.319 32.066 1.337 0.20 16.84 103 LYS A N 1
ATOM 776 C CA . LYS A 1 103 ? -8.258 32.919 0.150 0.20 16.35 103 LYS A CA 1
ATOM 777 C C . LYS A 1 103 ? -7.555 34.255 0.409 0.20 15.02 103 LYS A C 1
ATOM 778 O O . LYS A 1 103 ? -8.168 35.324 0.347 0.20 14.42 103 LYS A O 1
ATOM 784 N N . LYS A 1 104 ? -6.259 34.184 0.692 0.30 13.66 104 LYS A N 1
ATOM 785 C CA . LYS A 1 104 ? -5.455 35.373 0.953 0.30 12.45 104 LYS A CA 1
ATOM 786 C C . LYS A 1 104 ? -4.017 35.106 0.510 0.30 11.53 104 LYS A C 1
ATOM 787 O O . LYS A 1 104 ? -3.662 33.959 0.223 0.30 9.49 104 LYS A O 1
ATOM 793 N N . PRO A 1 105 ? -3.182 36.159 0.412 1.00 11.58 105 PRO A N 1
ATOM 794 C CA . PRO A 1 105 ? -1.784 35.980 -0.010 1.00 10.45 105 PRO A CA 1
ATOM 795 C C . PRO A 1 105 ? -1.101 34.868 0.791 1.00 8.89 105 PRO A C 1
ATOM 796 O O . PRO A 1 105 ? -1.265 34.781 2.012 1.00 8.35 105 PRO A O 1
ATOM 800 N N . THR A 1 106 ? -0.358 34.005 0.108 1.00 7.23 106 THR A N 1
ATOM 801 C CA . THR A 1 106 ? 0.298 32.900 0.792 1.00 7.79 106 THR A CA 1
ATOM 802 C C . THR A 1 106 ? 1.541 32.411 0.067 1.00 7.38 106 THR A C 1
ATOM 803 O O . THR A 1 106 ? 1.936 32.967 -0.956 1.00 8.29 106 THR A O 1
ATOM 807 N N . GLY A 1 107 ? 2.184 31.402 0.643 1.00 8.67 107 GLY A N 1
ATOM 808 C CA . GLY A 1 107 ? 3.381 30.843 0.048 1.00 9.28 107 GLY A CA 1
ATOM 809 C C . GLY A 1 107 ? 3.103 29.484 -0.576 1.00 8.92 107 GLY A C 1
ATOM 810 O O . GLY A 1 107 ? 1.978 28.973 -0.479 1.00 7.26 107 GLY A O 1
ATOM 811 N N . PRO A 1 108 ? 4.130 28.850 -1.168 1.00 7.96 108 PRO A N 1
ATOM 812 C CA . PRO A 1 108 ? 4.060 27.541 -1.827 1.00 7.61 108 PRO A CA 1
ATOM 813 C C . PRO A 1 108 ? 3.621 26.354 -0.973 1.00 7.80 108 PRO A C 1
ATOM 814 O O . PRO A 1 108 ? 3.956 26.264 0.211 1.00 8.57 108 PRO A O 1
ATOM 818 N N . THR A 1 109 ? 2.834 25.459 -1.567 1.00 7.33 109 THR A N 1
ATOM 819 C CA . THR A 1 109 ? 2.388 24.253 -0.874 1.00 9.01 109 THR A CA 1
ATOM 820 C C . THR A 1 109 ? 2.868 22.996 -1.616 1.00 9.16 109 THR A C 1
ATOM 821 O O . THR A 1 109 ? 2.893 21.900 -1.053 1.00 9.39 109 THR A O 1
ATOM 825 N N . ALA A 1 110 ? 3.250 23.167 -2.880 1.00 9.74 110 ALA A N 1
ATOM 826 C CA . ALA A 1 110 ? 3.733 22.060 -3.697 1.00 9.22 110 ALA A CA 1
ATOM 827 C C . ALA A 1 110 ? 5.234 21.861 -3.477 1.00 8.56 110 ALA A C 1
ATOM 828 O O . ALA A 1 110 ? 5.986 22.845 -3.418 1.00 8.93 110 ALA A O 1
ATOM 830 N N . CYS A 1 111 ? 5.664 20.598 -3.404 1.00 5.99 111 CYS A N 1
ATOM 831 C CA . CYS A 1 111 ? 7.069 20.247 -3.183 1.00 6.12 111 CYS A CA 1
ATOM 832 C C . CYS A 1 111 ? 8.023 21.000 -4.115 1.00 7.17 111 CYS A C 1
ATOM 833 O O . CYS A 1 111 ? 8.973 21.649 -3.661 1.00 7.26 111 CYS A O 1
ATOM 836 N N . GLY A 1 112 ? 7.745 20.946 -5.414 1.00 8.04 112 GLY A N 1
ATOM 837 C CA . GLY A 1 112 ? 8.605 21.596 -6.391 1.00 8.23 112 GLY A CA 1
ATOM 838 C C . GLY A 1 112 ? 8.606 23.110 -6.363 1.00 8.28 112 GLY A C 1
ATOM 839 O O . GLY A 1 112 ? 9.529 23.745 -6.871 1.00 10.26 112 GLY A O 1
ATOM 840 N N . LYS A 1 113 ? 7.577 23.693 -5.762 1.00 9.54 113 LYS A N 1
ATOM 841 C CA . LYS A 1 113 ? 7.459 25.145 -5.686 1.00 10.68 113 LYS A CA 1
ATOM 842 C C . LYS A 1 113 ? 8.203 25.725 -4.475 1.00 10.31 113 LYS A C 1
ATOM 843 O O . LYS A 1 113 ? 8.338 26.941 -4.347 1.00 9.89 113 LYS A O 1
ATOM 849 N N . CYS A 1 114 ? 8.648 24.854 -3.572 1.00 9.19 114 CYS A N 1
ATOM 850 C CA . CYS A 1 114 ? 9.393 25.296 -2.397 1.00 9.43 114 CYS A CA 1
ATOM 851 C C . CYS A 1 114 ? 10.839 24.809 -2.521 1.00 8.94 114 CYS A C 1
ATOM 852 O O . CYS A 1 114 ? 11.783 25.546 -2.233 1.00 8.67 114 CYS A O 1
ATOM 855 N N . HIS A 1 115 ? 11.013 23.555 -2.930 1.00 7.46 115 HIS A N 1
ATOM 856 C CA . HIS A 1 115 ? 12.353 23.013 -3.143 1.00 8.24 115 HIS A CA 1
ATOM 857 C C . HIS A 1 115 ? 12.645 23.419 -4.584 1.00 10.98 115 HIS A C 1
ATOM 858 O O . HIS A 1 115 ? 12.130 22.806 -5.531 1.00 11.17 115 HIS A O 1
ATOM 865 N N . THR A 1 116 ? 13.445 24.467 -4.756 1.00 12.11 116 THR A N 1
ATOM 866 C CA . THR A 1 116 ? 13.714 24.984 -6.097 1.00 15.46 116 THR A CA 1
ATOM 867 C C . THR A 1 116 ? 15.165 25.111 -6.559 1.00 18.13 116 THR A C 1
ATOM 868 O O . THR A 1 116 ? 15.464 24.843 -7.727 1.00 17.37 116 THR A O 1
ATOM 872 N N . THR A 1 117 ? 16.059 25.522 -5.665 1.00 22.00 117 THR A N 1
ATOM 873 C CA . THR A 1 117 ? 17.461 25.733 -6.036 1.00 26.34 117 THR A CA 1
ATOM 874 C C . THR A 1 117 ? 18.197 24.546 -6.647 1.00 28.10 117 THR A C 1
ATOM 875 O O . THR A 1 117 ? 18.619 23.614 -5.949 1.00 26.61 117 THR A O 1
ATOM 879 N N . ASN A 1 118 ? 18.338 24.624 -7.969 1.00 32.06 118 ASN A N 1
ATOM 880 C CA . ASN A 1 118 ? 18.997 23.620 -8.791 1.00 34.09 118 ASN A CA 1
ATOM 881 C C . ASN A 1 118 ? 19.123 24.222 -10.193 1.00 34.57 118 ASN A C 1
ATOM 882 O O . ASN A 1 118 ? 20.205 24.750 -10.528 1.00 34.33 118 ASN A O 1
#

Organism: Desulfomicrobium norvegicum (strain DSM 1741 / NCIMB 8310) (NCBI:txid52561)

Sequence (118 aa):
ADAPGDDYVISAPEGMKAKPKGDKPGALQKTVPFPHTKHATVECVQCHHTLEADGGAVKKCTTSGCHDSLEFRDKANAKDIKLVENAFHTQCIDCHKALKKDKKPTGPTACGKCHTTN

Nearest PDB structures (foldseek):
  2cy3-assembly1_A  TM=1.009E+00  e=2.293E-24  Desulfomicrobium norvegicum
  1w7o-assembly1_A  TM=1.003E+00  e=1.209E-22  Desulfomicrobium baculatum
  1czj-assembly1_A-2  TM=7.884E-01  e=1.670E-06  Desulfomicrobium norvegicum
  1aqe-assembly1_A-2  TM=7.556E-01  e=4.896E-06  Desulfomicrobium norvegicum
  1h29-assembly3_C  TM=4.339E-01  e=1.093E-01  Nitratidesulfovibrio vulgaris str. Hildenborough

Radius of gyration: 15.26 Å; Cα contacts (8 Å, |Δi|>4): 138; chains: 1; bounding box: 34×42×35 Å

Solvent-accessible surface area: 9124 Å² total; per-residue (Å²): 114,141,69,60,44,68,129,81,77,39,66,35,31,162,52,27,113,31,114,64,136,76,140,139,109,32,86,101,127,100,42,22,57,45,38,42,92,156,58,87,140,49,133,88,83,132,43,54,128,56,31,163,97,31,69,39,56,69,106,132,47,23,46,115,70,43,33,55,22,70,93,60,106,72,182,110,41,37,201,40,98,105,2,16,72,20,14,45,67,78,74,36,59,85,56,24,138,50,54,103,175,98,193,97,122,64,19,41,49,51,102,58,115,30,42,62,72,170